Protein AF-A0A9D6D852-F1 (afdb_monomer_lite)

Radius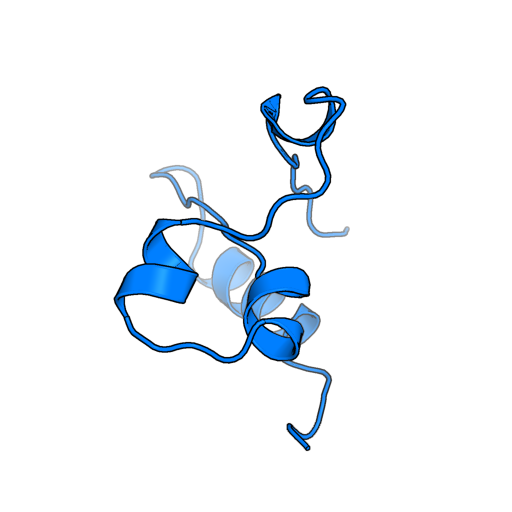 of gyration: 14.07 Å; chains: 1; bounding box: 31×27×34 Å

pLDDT: mean 77.26, std 15.44, range [41.81, 95.62]

Foldseek 3Di:
DDDDDDPPPVVVPPDLAFDPVCVVVVHDPVVSSPDDDDDDDPPDDPVNVVRVCVVPVPDDDD

Sequence (62 aa):
LGIAASAGSACDSATWEPSHVLAAIGLPLRRAAGALRLTVGPENTDEEIDRLIKATQRSPVY

Structure (mmCIF, N/CA/C/O backbone):
data_AF-A0A9D6D852-F1
#
_entry.id   AF-A0A9D6D852-F1
#
loop_
_atom_site.group_PDB
_atom_site.id
_atom_site.type_symbol
_atom_site.label_atom_id
_atom_site.label_alt_id
_atom_site.label_comp_id
_atom_site.label_asym_id
_atom_site.label_entity_id
_atom_site.label_seq_id
_atom_site.pdbx_PDB_ins_code
_atom_site.Cartn_x
_atom_site.Cartn_y
_atom_site.Cartn_z
_atom_site.occupancy
_atom_site.B_iso_or_equiv
_atom_site.auth_seq_id
_atom_site.auth_comp_id
_atom_site.auth_asym_id
_atom_site.auth_atom_id
_atom_site.pdbx_PDB_model_num
ATOM 1 N N . LEU A 1 1 ? -6.674 18.505 6.278 1.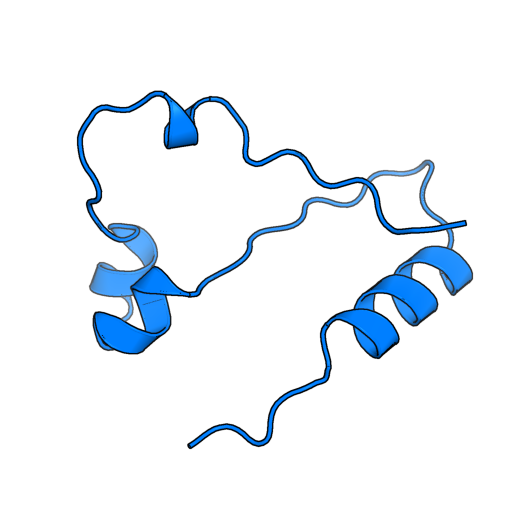00 54.19 1 LEU A N 1
ATOM 2 C CA . LEU A 1 1 ? -6.152 17.198 6.739 1.00 54.19 1 LEU A CA 1
ATOM 3 C C . LEU A 1 1 ? -5.892 16.350 5.503 1.00 54.19 1 LEU A C 1
ATOM 5 O O . LEU A 1 1 ? -6.837 16.093 4.771 1.00 54.19 1 LEU A O 1
ATOM 9 N N . GLY A 1 2 ? -4.627 16.051 5.214 1.00 74.88 2 GLY A N 1
ATOM 10 C CA . GLY A 1 2 ? -4.191 15.331 4.011 1.00 74.88 2 GLY A CA 1
ATOM 11 C C . GLY A 1 2 ? -3.418 14.061 4.365 1.00 74.88 2 GLY A C 1
ATOM 12 O O . GLY A 1 2 ? -3.358 13.689 5.533 1.00 74.88 2 GLY A O 1
ATOM 13 N N . ILE A 1 3 ? -2.832 13.414 3.361 1.00 82.19 3 ILE A N 1
ATOM 14 C CA . ILE A 1 3 ? -1.983 12.226 3.522 1.00 82.19 3 ILE A CA 1
ATOM 15 C C . ILE A 1 3 ? -0.526 12.683 3.505 1.00 82.19 3 ILE A C 1
ATOM 17 O O . ILE A 1 3 ? -0.103 13.342 2.556 1.00 82.19 3 ILE A O 1
ATOM 21 N N . ALA A 1 4 ? 0.232 12.339 4.544 1.00 82.25 4 ALA A N 1
ATOM 22 C CA . ALA A 1 4 ? 1.675 12.529 4.565 1.00 82.25 4 ALA A CA 1
ATOM 23 C C . ALA A 1 4 ? 2.348 11.239 4.088 1.00 82.25 4 ALA A C 1
ATOM 25 O O . ALA A 1 4 ? 2.170 10.183 4.688 1.00 82.25 4 ALA A O 1
ATOM 26 N N . ALA A 1 5 ? 3.116 11.325 3.008 1.00 78.50 5 ALA A N 1
ATOM 27 C CA . ALA A 1 5 ? 3.938 10.232 2.516 1.00 78.50 5 ALA A CA 1
ATOM 28 C C . ALA A 1 5 ? 5.340 10.770 2.241 1.00 78.50 5 ALA A C 1
ATOM 30 O O . ALA A 1 5 ? 5.496 11.870 1.712 1.00 78.50 5 ALA A O 1
ATOM 31 N N . SER A 1 6 ? 6.354 9.991 2.602 1.00 69.81 6 SER A N 1
ATOM 32 C CA . SER A 1 6 ? 7.733 10.272 2.227 1.00 69.81 6 SER A CA 1
ATOM 33 C C . SER A 1 6 ? 8.135 9.291 1.140 1.00 69.81 6 SER A C 1
ATOM 35 O O . SER A 1 6 ? 8.044 8.075 1.324 1.00 69.81 6 SER A O 1
ATOM 37 N N . ALA A 1 7 ? 8.596 9.809 0.008 1.00 63.88 7 ALA A N 1
ATOM 38 C CA . ALA A 1 7 ? 9.450 9.023 -0.856 1.00 63.88 7 ALA A CA 1
ATOM 39 C C . ALA A 1 7 ? 10.807 8.976 -0.145 1.00 63.88 7 ALA A C 1
ATOM 41 O O . ALA A 1 7 ? 11.562 9.943 -0.193 1.00 63.88 7 ALA A O 1
ATOM 42 N N . GLY A 1 8 ? 11.069 7.911 0.624 1.00 52.25 8 GLY A N 1
ATOM 43 C CA . GLY A 1 8 ? 12.355 7.735 1.313 1.00 52.25 8 GLY A CA 1
ATOM 44 C C . GLY A 1 8 ? 13.547 7.922 0.359 1.00 52.25 8 GLY A C 1
ATOM 45 O O . GLY A 1 8 ? 13.359 7.921 -0.855 1.00 52.25 8 GLY A O 1
ATOM 46 N N . SER A 1 9 ? 14.760 8.045 0.910 1.00 51.09 9 SER A N 1
ATOM 47 C CA . SER A 1 9 ? 16.068 8.363 0.277 1.00 51.09 9 SER A CA 1
ATOM 48 C C . SER A 1 9 ? 16.387 7.846 -1.145 1.00 51.09 9 SER A C 1
ATOM 50 O O . SER A 1 9 ? 17.343 8.309 -1.755 1.00 51.09 9 SER A O 1
ATOM 52 N N . ALA A 1 10 ? 15.605 6.930 -1.713 1.00 50.03 10 ALA A N 1
ATOM 53 C CA . ALA A 1 10 ? 15.640 6.535 -3.116 1.00 50.03 10 ALA A CA 1
ATOM 54 C C . ALA A 1 10 ? 15.356 7.687 -4.106 1.00 50.03 10 ALA A C 1
ATOM 56 O O . ALA A 1 10 ? 15.877 7.648 -5.216 1.00 50.03 10 ALA A O 1
ATOM 57 N N . CYS A 1 11 ? 14.601 8.731 -3.737 1.00 50.47 11 CYS A N 1
ATOM 58 C CA . CYS A 1 11 ? 14.451 9.913 -4.606 1.00 50.47 11 CYS A CA 1
ATOM 59 C C . CYS A 1 11 ? 15.725 10.772 -4.714 1.00 50.47 11 CYS A C 1
ATOM 61 O O . CYS A 1 11 ? 15.814 11.583 -5.629 1.00 50.47 11 CYS A O 1
ATOM 63 N N . ASP A 1 12 ? 16.704 10.571 -3.826 1.00 46.09 12 ASP A N 1
ATOM 64 C CA . ASP A 1 12 ? 18.028 11.211 -3.880 1.00 46.09 12 ASP A CA 1
ATOM 65 C C . ASP A 1 12 ? 19.048 10.363 -4.670 1.00 46.09 12 ASP A C 1
ATOM 67 O O . ASP A 1 12 ? 20.215 10.727 -4.816 1.00 46.09 12 ASP A O 1
ATOM 71 N N . SER A 1 13 ? 18.622 9.207 -5.199 1.00 55.44 13 SER A N 1
ATOM 72 C CA . SER A 1 13 ? 19.438 8.435 -6.130 1.00 55.44 13 SER A CA 1
ATOM 73 C C . SER A 1 13 ? 19.338 9.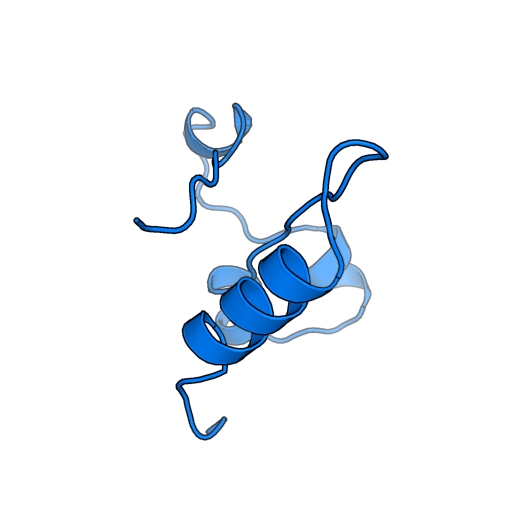074 -7.515 1.00 55.44 13 SER A C 1
ATOM 75 O O . SER A 1 13 ? 18.262 9.202 -8.091 1.00 55.44 13 SER A O 1
ATOM 77 N N . ALA A 1 14 ? 20.473 9.513 -8.058 1.00 53.91 14 ALA A N 1
ATOM 78 C CA . ALA A 1 14 ? 20.580 10.209 -9.344 1.00 53.91 14 ALA A CA 1
ATOM 79 C C . ALA A 1 14 ? 20.149 9.369 -10.575 1.00 53.91 14 ALA A C 1
ATOM 81 O O . ALA A 1 14 ? 20.366 9.774 -11.716 1.00 53.91 14 ALA A O 1
ATOM 82 N N . THR A 1 15 ? 19.561 8.192 -10.365 1.00 58.38 15 THR A N 1
ATOM 83 C CA . THR A 1 15 ? 19.211 7.190 -11.370 1.00 58.38 15 THR A CA 1
ATOM 84 C C . THR A 1 15 ? 17.719 6.887 -11.277 1.00 58.38 15 THR A C 1
ATOM 86 O O . THR A 1 15 ? 17.240 6.240 -10.354 1.00 58.38 15 THR A O 1
ATOM 89 N N . TRP A 1 16 ? 16.966 7.361 -12.271 1.00 63.94 16 TRP A N 1
ATOM 90 C CA . TRP A 1 16 ? 15.513 7.182 -12.415 1.00 63.94 16 TRP A CA 1
ATOM 91 C C . TRP A 1 16 ? 15.121 5.747 -12.836 1.00 63.94 16 TRP A C 1
ATOM 93 O O . TRP A 1 16 ? 14.221 5.540 -13.652 1.00 63.94 16 TRP A O 1
ATOM 103 N N . GLU A 1 17 ? 15.826 4.736 -12.332 1.00 71.06 17 GLU A N 1
ATOM 104 C CA . GLU A 1 17 ? 15.609 3.343 -12.713 1.00 71.06 17 GLU A CA 1
ATOM 105 C C . GLU A 1 17 ? 14.372 2.766 -12.006 1.00 71.06 17 GLU A C 1
ATOM 107 O O . GLU A 1 17 ? 14.245 2.859 -10.781 1.00 71.06 17 GLU A O 1
ATOM 112 N N . PRO A 1 18 ? 13.430 2.155 -12.748 1.00 72.00 18 PRO A N 1
ATOM 113 C CA . PRO A 1 18 ? 12.268 1.518 -12.143 1.00 72.00 18 PRO A CA 1
ATOM 114 C C . PRO A 1 18 ? 12.662 0.358 -11.235 1.00 72.00 18 PRO A C 1
ATOM 116 O O . PRO A 1 18 ? 13.688 -0.289 -11.424 1.00 72.00 18 PRO A O 1
ATOM 119 N N . SER A 1 19 ? 11.803 0.061 -10.259 1.00 80.44 19 SER A N 1
ATOM 120 C CA . SER A 1 19 ? 12.051 -1.004 -9.285 1.00 80.44 19 SER A CA 1
ATOM 121 C C . SER A 1 19 ? 12.439 -2.327 -9.957 1.00 80.44 19 SER A C 1
ATOM 123 O O . SER A 1 19 ? 11.628 -2.936 -10.660 1.00 80.44 19 SER A O 1
ATOM 125 N N . HIS A 1 20 ? 13.650 -2.815 -9.664 1.00 83.75 20 HIS A N 1
ATOM 126 C CA . HIS A 1 20 ? 14.140 -4.123 -10.111 1.00 83.75 20 HIS A CA 1
ATOM 127 C C . HIS A 1 20 ? 13.197 -5.272 -9.724 1.00 83.75 20 HIS A C 1
ATOM 129 O O . HIS A 1 20 ? 13.055 -6.233 -10.475 1.00 83.75 20 HIS A O 1
ATOM 135 N N . VAL A 1 21 ? 12.497 -5.156 -8.590 1.00 88.75 21 VAL A N 1
ATOM 136 C CA . VAL A 1 21 ? 11.494 -6.145 -8.162 1.00 88.75 21 VAL A CA 1
ATOM 137 C C . VAL A 1 21 ? 10.275 -6.123 -9.085 1.00 88.75 21 VAL A C 1
ATOM 139 O O . VAL A 1 21 ? 9.812 -7.180 -9.503 1.00 88.75 21 VAL A O 1
ATOM 142 N N . LEU A 1 22 ? 9.771 -4.936 -9.442 1.00 87.06 22 LEU A N 1
ATOM 143 C CA . LEU A 1 22 ? 8.631 -4.815 -10.359 1.00 87.06 22 LEU A CA 1
ATOM 144 C C . LEU A 1 22 ? 8.985 -5.302 -11.771 1.00 87.06 22 LEU A C 1
ATOM 146 O O . LEU A 1 22 ? 8.161 -5.934 -12.428 1.00 87.06 22 LEU A O 1
ATOM 150 N N . ALA A 1 23 ? 10.221 -5.068 -12.216 1.00 86.50 23 ALA A N 1
ATOM 151 C CA . ALA A 1 23 ? 10.724 -5.621 -13.468 1.00 86.50 23 ALA A CA 1
ATOM 152 C C . ALA A 1 23 ? 10.818 -7.160 -13.424 1.00 86.50 23 ALA A C 1
ATOM 154 O O . ALA A 1 23 ? 10.388 -7.825 -14.365 1.00 86.50 23 ALA A O 1
ATOM 155 N N . ALA A 1 24 ? 11.311 -7.735 -12.320 1.00 89.62 24 ALA A N 1
ATOM 156 C CA . ALA A 1 24 ? 11.459 -9.184 -12.157 1.00 89.62 24 ALA A CA 1
ATOM 157 C C . ALA A 1 24 ? 10.120 -9.944 -12.172 1.00 89.62 24 ALA A C 1
ATOM 159 O O . ALA A 1 24 ? 10.065 -11.071 -12.657 1.00 89.62 24 ALA A O 1
ATOM 160 N N . ILE A 1 25 ? 9.031 -9.327 -11.697 1.00 92.19 25 ILE A N 1
ATOM 161 C CA . ILE A 1 25 ? 7.674 -9.901 -11.787 1.00 92.19 25 ILE A CA 1
ATOM 162 C C . ILE A 1 25 ? 7.001 -9.661 -13.153 1.00 92.19 25 ILE A C 1
ATOM 164 O O . ILE A 1 25 ? 5.823 -9.971 -13.320 1.00 92.19 25 ILE A O 1
ATOM 168 N N . GLY A 1 26 ? 7.721 -9.099 -14.129 1.00 89.12 26 GLY A N 1
ATOM 169 C CA . GLY A 1 26 ? 7.227 -8.878 -15.489 1.00 89.12 26 GLY A CA 1
ATOM 170 C C . GLY A 1 26 ? 6.314 -7.660 -15.651 1.00 89.12 26 GLY A C 1
ATOM 171 O O . GLY A 1 26 ? 5.584 -7.578 -16.641 1.00 89.12 26 GLY A O 1
ATOM 172 N N . LEU A 1 27 ? 6.317 -6.706 -14.710 1.00 87.62 27 LEU A N 1
ATOM 173 C CA . LEU A 1 27 ? 5.492 -5.508 -14.838 1.00 87.62 27 LEU A CA 1
ATOM 174 C C . LEU A 1 27 ? 6.067 -4.581 -15.928 1.00 87.62 27 LEU A C 1
ATOM 176 O O . LEU A 1 27 ? 7.254 -4.249 -15.881 1.00 87.62 27 LEU A O 1
ATOM 180 N N . PRO A 1 28 ? 5.251 -4.098 -16.888 1.00 88.00 28 PRO A N 1
ATOM 181 C CA . PRO A 1 28 ? 5.722 -3.161 -17.901 1.00 88.00 28 PRO A CA 1
ATOM 182 C C . PRO A 1 28 ? 6.331 -1.904 -17.276 1.00 88.00 28 PRO A C 1
ATOM 184 O O . PRO A 1 28 ? 5.767 -1.337 -16.338 1.00 88.00 28 PRO A O 1
ATOM 187 N N . LEU A 1 29 ? 7.429 -1.413 -17.857 1.00 81.88 29 LEU A N 1
ATOM 188 C CA . LEU A 1 29 ? 8.196 -0.272 -17.341 1.00 81.88 29 LEU A CA 1
ATOM 189 C C . LEU A 1 29 ? 7.325 0.960 -17.052 1.00 81.88 29 LEU A C 1
ATOM 191 O O . LEU A 1 29 ? 7.477 1.601 -16.017 1.00 81.88 29 LEU A O 1
ATOM 195 N N . ARG A 1 30 ? 6.352 1.253 -17.931 1.00 81.38 30 ARG A N 1
ATOM 196 C CA . ARG A 1 30 ? 5.410 2.369 -17.734 1.00 81.38 30 ARG A CA 1
ATOM 197 C C . ARG A 1 30 ? 4.569 2.231 -16.465 1.00 81.38 30 ARG A C 1
ATOM 199 O O . ARG A 1 30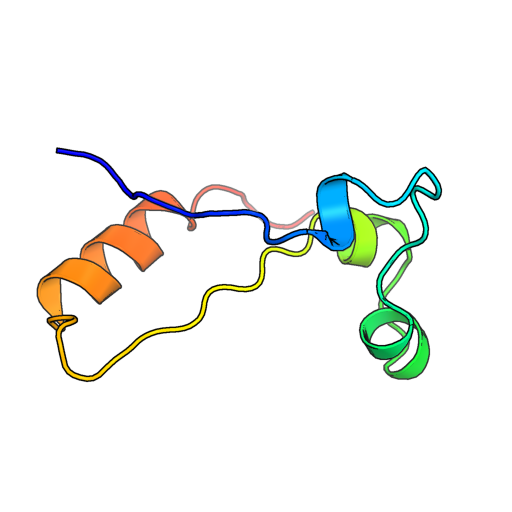 ? 4.267 3.238 -15.840 1.00 81.38 30 ARG A O 1
ATOM 206 N N . ARG A 1 31 ? 4.190 1.007 -16.089 1.00 80.88 31 ARG A N 1
ATOM 207 C CA . ARG A 1 31 ? 3.434 0.740 -14.857 1.00 80.88 31 ARG A CA 1
ATOM 208 C C . ARG A 1 31 ? 4.349 0.742 -13.634 1.00 80.88 31 ARG A C 1
ATOM 210 O O . ARG A 1 31 ? 3.952 1.242 -12.591 1.00 80.88 31 ARG A O 1
ATOM 217 N N . ALA A 1 32 ? 5.579 0.248 -13.773 1.00 81.50 32 ALA A N 1
ATOM 218 C CA . ALA A 1 32 ? 6.566 0.267 -12.695 1.00 81.50 32 A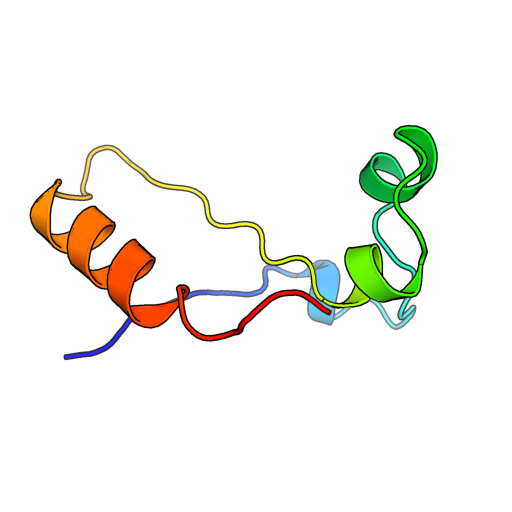LA A CA 1
ATOM 219 C C . ALA A 1 32 ? 7.014 1.692 -12.321 1.00 81.50 32 ALA A C 1
ATOM 221 O O . ALA A 1 32 ? 7.229 1.969 -11.145 1.00 81.50 32 ALA A O 1
ATOM 222 N N . ALA A 1 33 ? 7.105 2.602 -13.297 1.00 79.25 33 ALA A N 1
ATOM 223 C CA . ALA A 1 33 ? 7.515 3.992 -13.081 1.00 79.25 33 ALA A CA 1
ATOM 224 C C . ALA A 1 33 ? 6.513 4.816 -12.248 1.00 79.25 33 ALA A C 1
ATOM 226 O O . ALA A 1 33 ? 6.904 5.791 -11.616 1.00 79.25 33 ALA A O 1
ATOM 227 N N . GLY A 1 34 ? 5.232 4.432 -12.242 1.00 76.94 34 GLY A N 1
ATOM 228 C CA . GLY A 1 34 ? 4.177 5.087 -11.460 1.00 76.94 34 GLY A CA 1
ATOM 229 C C . GLY A 1 34 ? 3.839 4.379 -10.146 1.00 76.94 34 GLY A C 1
ATOM 230 O O . GLY A 1 34 ? 2.824 4.700 -9.531 1.00 76.94 34 GLY A O 1
ATOM 231 N N . ALA A 1 35 ? 4.624 3.380 -9.736 1.00 80.19 35 ALA A N 1
ATOM 232 C CA . ALA A 1 35 ? 4.320 2.592 -8.551 1.00 80.19 35 ALA A CA 1
ATOM 233 C C . ALA A 1 35 ? 4.602 3.379 -7.262 1.00 80.19 35 ALA A C 1
ATOM 235 O O . ALA A 1 35 ? 5.706 3.877 -7.047 1.00 80.19 35 ALA A O 1
ATOM 236 N N . LEU A 1 36 ? 3.611 3.429 -6.371 1.00 80.44 36 LEU A N 1
ATOM 237 C CA . LEU A 1 36 ? 3.728 4.017 -5.040 1.00 80.44 36 LEU A CA 1
ATOM 238 C C . LEU A 1 36 ? 3.745 2.902 -3.989 1.00 80.44 36 LEU A C 1
ATOM 240 O O . LEU A 1 36 ? 2.827 2.084 -3.937 1.00 80.44 36 LEU A O 1
ATOM 244 N N . ARG A 1 37 ? 4.775 2.873 -3.135 1.00 83.94 37 ARG A N 1
ATOM 245 C CA . ARG A 1 37 ? 4.853 1.963 -1.983 1.00 83.94 37 ARG A CA 1
ATOM 246 C C . ARG A 1 37 ? 4.617 2.745 -0.699 1.00 83.94 37 ARG A C 1
ATOM 248 O O . ARG A 1 37 ? 5.381 3.655 -0.393 1.00 83.94 37 ARG A O 1
ATOM 255 N N . LEU A 1 38 ? 3.613 2.337 0.067 1.00 85.31 38 LEU A N 1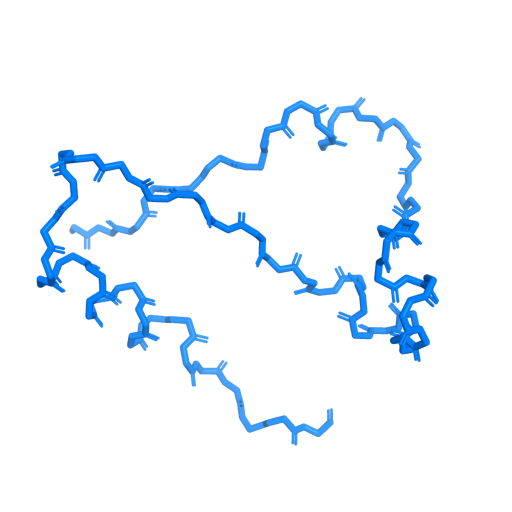
ATOM 256 C CA . LEU A 1 38 ? 3.286 2.902 1.372 1.00 85.31 38 LEU A CA 1
ATOM 257 C C . LEU A 1 38 ? 3.428 1.810 2.430 1.00 85.31 38 LEU A C 1
ATOM 259 O O . LEU A 1 38 ? 2.992 0.681 2.212 1.00 85.31 38 LEU A O 1
ATOM 263 N N . THR A 1 39 ? 4.050 2.148 3.553 1.00 86.62 39 THR A N 1
ATOM 264 C CA . THR A 1 39 ? 4.170 1.264 4.717 1.00 86.62 39 THR A CA 1
ATOM 265 C C . THR A 1 39 ? 3.260 1.804 5.812 1.00 86.62 39 THR A C 1
ATOM 267 O O . THR A 1 39 ? 3.253 3.010 6.045 1.00 86.62 39 THR A O 1
ATOM 270 N N . VAL A 1 40 ? 2.512 0.919 6.466 1.00 89.81 40 VAL A N 1
ATOM 271 C CA . VAL A 1 40 ? 1.612 1.246 7.581 1.00 89.81 40 VAL A CA 1
ATOM 272 C C . VAL A 1 40 ? 2.179 0.691 8.888 1.00 89.81 40 VAL A C 1
ATOM 274 O O . VAL A 1 40 ? 2.903 -0.308 8.867 1.00 89.81 40 VAL A O 1
ATOM 277 N N . GLY A 1 41 ? 1.876 1.349 10.003 1.00 90.25 41 GLY A N 1
ATOM 278 C CA . GLY A 1 41 ? 2.355 0.999 11.341 1.00 90.25 41 GLY A CA 1
ATOM 279 C C . GLY A 1 41 ? 1.222 0.856 12.366 1.00 90.25 41 GLY A C 1
ATOM 280 O O . GLY A 1 41 ? 0.073 1.163 12.052 1.00 90.25 41 GLY A O 1
ATOM 281 N N . PRO A 1 42 ? 1.533 0.400 13.594 1.00 94.19 42 PRO A N 1
ATOM 282 C CA . PRO A 1 42 ? 0.549 0.205 14.667 1.00 94.19 42 PRO A CA 1
ATOM 283 C C . PRO A 1 42 ? -0.225 1.471 15.056 1.00 94.19 42 PRO A C 1
ATOM 285 O O . PRO A 1 42 ? -1.331 1.382 15.577 1.00 94.19 42 PRO A O 1
ATOM 288 N N . GLU A 1 43 ? 0.358 2.645 14.824 1.00 94.25 43 GLU A N 1
ATOM 289 C CA . GLU A 1 43 ? -0.269 3.947 15.049 1.00 94.25 43 GLU A CA 1
ATOM 290 C C . GLU A 1 43 ? -1.316 4.350 13.996 1.00 94.25 43 GLU A C 1
ATOM 292 O O . GLU A 1 43 ? -2.001 5.350 14.198 1.00 94.25 43 GLU A O 1
ATOM 297 N N . ASN A 1 44 ? -1.454 3.616 12.885 1.00 93.75 44 ASN A N 1
ATOM 298 C CA . ASN A 1 44 ? -2.464 3.923 11.872 1.00 93.75 44 ASN A CA 1
ATOM 299 C C . ASN A 1 44 ? -3.832 3.335 12.230 1.00 93.75 44 ASN A C 1
ATOM 301 O O . ASN A 1 44 ? -3.920 2.204 12.705 1.00 93.75 44 ASN A O 1
ATOM 305 N N . THR A 1 45 ? -4.903 4.081 11.944 1.00 95.62 45 THR A N 1
ATOM 306 C CA . THR A 1 45 ? -6.287 3.603 12.131 1.00 95.62 45 THR A CA 1
ATOM 307 C C . THR A 1 45 ? -6.926 3.152 10.820 1.00 95.62 45 THR A C 1
ATOM 309 O O . THR A 1 45 ? -6.569 3.633 9.742 1.00 95.62 45 THR A O 1
ATOM 312 N N . ASP A 1 46 ? -7.928 2.275 10.898 1.00 94.69 46 ASP A N 1
ATOM 313 C CA . ASP A 1 46 ? -8.671 1.808 9.720 1.00 94.69 46 ASP A CA 1
ATOM 314 C C . ASP A 1 46 ? -9.301 2.978 8.942 1.00 94.69 46 ASP A C 1
ATOM 316 O O . ASP A 1 46 ? -9.266 3.010 7.713 1.00 94.69 46 ASP A O 1
ATOM 320 N N . GLU A 1 47 ? -9.780 4.020 9.628 1.00 94.50 47 GLU A N 1
ATOM 321 C CA . GLU A 1 47 ? -10.325 5.225 8.990 1.00 94.50 47 GLU A CA 1
ATOM 322 C C . GLU A 1 47 ? -9.260 6.059 8.261 1.00 94.50 47 GLU A C 1
ATOM 324 O O . GLU A 1 47 ? -9.569 6.802 7.321 1.00 94.50 47 GLU A O 1
ATOM 329 N N . GLU A 1 48 ? -8.004 6.013 8.706 1.00 93.19 48 GLU A N 1
ATOM 330 C CA . GLU A 1 48 ? -6.877 6.618 7.992 1.00 93.19 48 GLU A CA 1
ATOM 331 C C . GLU A 1 48 ? -6.540 5.825 6.731 1.00 93.19 48 GLU A C 1
ATOM 333 O O . GLU A 1 48 ? -6.348 6.428 5.670 1.00 93.19 48 GLU A O 1
ATOM 338 N N . ILE A 1 49 ? -6.557 4.493 6.818 1.00 92.12 49 ILE A N 1
ATOM 339 C CA . ILE A 1 49 ? -6.351 3.600 5.673 1.00 92.12 49 ILE A CA 1
ATOM 340 C C . ILE A 1 49 ? -7.466 3.770 4.638 1.00 92.12 49 ILE A C 1
ATOM 342 O O . ILE A 1 49 ? -7.188 3.945 3.451 1.00 92.12 49 ILE A O 1
ATOM 346 N N . ASP A 1 50 ? -8.722 3.840 5.066 1.00 92.19 50 ASP A N 1
ATOM 347 C CA . ASP A 1 50 ? -9.860 4.085 4.181 1.00 92.19 50 ASP A CA 1
ATOM 348 C C . ASP A 1 50 ? -9.755 5.432 3.461 1.00 92.19 50 ASP A C 1
ATOM 350 O O . ASP A 1 50 ? -10.082 5.551 2.274 1.00 92.19 50 ASP A O 1
ATOM 354 N N . ARG A 1 51 ? -9.290 6.471 4.164 1.00 91.00 51 ARG A N 1
ATOM 355 C CA . ARG A 1 51 ? -9.032 7.783 3.555 1.00 91.00 51 ARG A CA 1
ATOM 356 C C . ARG A 1 51 ? -7.898 7.713 2.538 1.00 91.00 51 ARG A C 1
ATOM 358 O O . ARG A 1 51 ? -8.031 8.296 1.461 1.00 91.00 51 ARG A O 1
ATOM 365 N N . LEU A 1 52 ? -6.822 6.992 2.848 1.00 90.62 52 LEU A N 1
ATOM 366 C CA . LEU A 1 52 ? -5.702 6.764 1.936 1.00 90.62 52 LEU A CA 1
ATOM 367 C C . LEU A 1 52 ? -6.150 6.051 0.653 1.00 90.62 52 LEU A C 1
ATOM 369 O O . LEU A 1 52 ? -5.834 6.501 -0.452 1.00 90.62 52 LEU A O 1
ATOM 373 N N . ILE A 1 53 ? -6.920 4.973 0.790 1.00 89.38 53 ILE A N 1
ATOM 374 C CA . ILE A 1 53 ? -7.452 4.200 -0.334 1.00 89.38 53 ILE A CA 1
ATOM 375 C C . ILE A 1 53 ? -8.329 5.098 -1.212 1.00 89.38 53 ILE A C 1
ATOM 377 O O . ILE A 1 53 ? -8.072 5.224 -2.406 1.00 89.38 53 ILE A O 1
ATOM 381 N N . LYS A 1 54 ? -9.299 5.812 -0.628 1.00 89.56 54 LYS A N 1
ATOM 382 C CA . LYS A 1 54 ? -10.187 6.721 -1.378 1.00 89.56 54 LYS A CA 1
ATOM 383 C C . LYS A 1 54 ? -9.423 7.823 -2.117 1.00 89.56 54 LYS A C 1
ATOM 385 O O . LYS A 1 54 ? -9.807 8.198 -3.223 1.00 89.56 54 LYS A O 1
ATOM 390 N N . ALA A 1 55 ? -8.347 8.343 -1.529 1.00 87.00 55 ALA A N 1
ATOM 391 C CA . ALA A 1 55 ? -7.537 9.390 -2.145 1.00 87.00 55 ALA A CA 1
ATOM 392 C C . ALA A 1 55 ? -6.665 8.881 -3.305 1.00 87.00 55 ALA A C 1
ATOM 394 O O . ALA A 1 55 ? -6.433 9.616 -4.263 1.00 87.00 55 ALA A O 1
ATOM 395 N N . THR A 1 56 ? -6.190 7.636 -3.229 1.00 83.75 56 THR A N 1
ATOM 396 C CA . THR A 1 56 ? -5.319 7.015 -4.246 1.00 83.75 56 THR A CA 1
ATOM 397 C C . THR A 1 56 ? -6.091 6.248 -5.322 1.00 83.75 56 THR A C 1
ATOM 399 O O . THR A 1 56 ? -5.560 6.000 -6.400 1.00 83.75 56 THR A O 1
ATOM 402 N N . GLN A 1 57 ? -7.373 5.952 -5.094 1.00 75.06 57 GLN A N 1
ATOM 403 C CA . GLN A 1 57 ? -8.255 5.228 -6.018 1.00 75.06 57 GLN A CA 1
ATOM 404 C C . GLN A 1 57 ? -8.646 5.990 -7.295 1.00 75.06 57 GLN A C 1
ATOM 406 O O . GLN A 1 57 ? -9.478 5.519 -8.073 1.00 75.06 57 GLN A O 1
ATOM 411 N N . ARG A 1 58 ? -8.059 7.156 -7.572 1.00 61.53 58 ARG A N 1
ATOM 412 C CA . ARG A 1 58 ? -8.411 7.942 -8.754 1.00 61.53 58 ARG A CA 1
ATOM 413 C C . ARG A 1 58 ? -7.461 7.664 -9.914 1.00 61.53 58 ARG A C 1
ATOM 415 O O . ARG A 1 58 ? -6.541 8.434 -10.156 1.00 61.53 58 ARG A O 1
ATOM 422 N N . SER A 1 59 ? -7.740 6.597 -10.662 1.00 57.53 59 SER A N 1
ATOM 423 C CA . SER A 1 59 ? -7.680 6.589 -12.134 1.00 57.53 59 SER A CA 1
ATOM 424 C C . SER A 1 59 ? -8.284 5.294 -12.697 1.00 57.53 59 SER A C 1
ATOM 426 O O . SER A 1 59 ? -7.924 4.215 -12.226 1.00 57.53 59 SER A O 1
ATOM 428 N N . PRO A 1 60 ? -9.172 5.361 -13.710 1.00 49.41 60 PRO A N 1
ATOM 429 C CA . PRO A 1 60 ? -9.462 4.206 -14.547 1.00 49.41 60 PRO A CA 1
ATOM 430 C C . PRO A 1 60 ? -8.145 3.776 -15.194 1.00 49.41 60 PRO A C 1
ATOM 432 O O . PRO A 1 60 ? -7.535 4.530 -15.949 1.00 49.41 60 PRO A O 1
ATOM 435 N N . VAL A 1 61 ? -7.672 2.594 -14.818 1.00 46.94 61 VAL A N 1
ATOM 436 C CA . VAL A 1 61 ? -6.486 1.977 -15.404 1.00 46.94 61 VAL A CA 1
ATOM 437 C C . VAL A 1 61 ? -6.749 1.783 -16.900 1.00 46.94 61 VAL A C 1
ATOM 439 O O . VAL A 1 61 ? -7.567 0.943 -17.269 1.00 46.94 61 VAL A O 1
ATOM 442 N N . TYR A 1 62 ? -6.066 2.561 -17.739 1.00 41.81 62 TYR A N 1
ATOM 443 C CA . TYR A 1 62 ? -5.729 2.198 -19.117 1.00 41.81 62 TYR A CA 1
ATOM 444 C C . TYR A 1 62 ? -4.225 1.899 -19.151 1.00 41.81 62 TYR A C 1
ATOM 446 O O . TYR A 1 62 ? -3.442 2.801 -18.781 1.00 41.81 62 TYR A O 1
#

Secondary structure (DSSP, 8-state):
--------GGGGSS--PPPHHHHHTT--HHHHTT-------TT--HHHHHHHHHHH------